Protein AF-A0A6A0AL59-F1 (afdb_monomer_lite)

pLDDT: mean 86.53, std 12.52, range [40.56, 96.5]

Foldseek 3Di:
DADDDDDDPVDDPPDDWDFQEKEWDDDPVFIWMWTATPQQWTWIWGFDDDVVRTDDIDIGTDGGDADANYWYQDPQQWIWGHHPDDDTDIGGHD

Sequence (94 aa):
VRAVIPRRNDLPGDRGVLIVSFAAHKKKAYSFFLVQSEYGDIYKVTLTTDGDTVREVKVKYFDTLPPCVSICVLKTGFLFAASETGNHALYQFI

Organism: Haematococcus lacustris (NCBI:txid44745)

Secondary structure (DSSP, 8-state):
--PPPP--TTS-TT-PPPEEEEEEEE-SS-EEEEEEETTSEEEEEEEEEETTEEEEEEEEEEEE---EEEEEEETTTEEEEEESSS--EEEE--

Radius of gyration: 14.41 Å; chains: 1; bounding box: 38×28×41 Å

InterPro domains:
  IPR015943 WD40/YVTN repeat-like-containing domain superfamily [G3DSA:2.130.10.10] (4-94)
  IPR018846 RSE1/DDB1/CPSF1, first beta-propeller [PF10433] (2-93)
  IPR050358 RSE1/DDB1/CPSF1 [PTHR10644] (14-93)

Structure (mmCIF, N/CA/C/O backbone):
data_AF-A0A6A0AL59-F1
#
_entry.id   AF-A0A6A0AL59-F1
#
loop_
_atom_site.group_PDB
_atom_site.id
_atom_site.type_symbol
_atom_site.label_atom_id
_atom_site.label_alt_id
_atom_site.label_comp_id
_atom_site.label_asym_id
_atom_site.label_entity_id
_atom_site.label_seq_id
_atom_site.pdbx_PDB_ins_code
_atom_site.Cartn_x
_atom_site.Cartn_y
_atom_site.Cartn_z
_atom_site.occupancy
_atom_site.B_iso_or_equiv
_atom_site.auth_seq_id
_atom_site.auth_comp_id
_atom_site.auth_asym_id
_atom_site.auth_atom_id
_atom_site.pdbx_PDB_model_num
ATOM 1 N N . VAL A 1 1 ? -4.121 18.488 0.177 1.00 41.91 1 VAL A N 1
ATOM 2 C CA . VAL A 1 1 ? -4.156 18.328 -1.296 1.00 41.91 1 VAL A CA 1
ATOM 3 C C . VAL A 1 1 ? -4.910 17.045 -1.627 1.00 41.91 1 VAL A C 1
ATOM 5 O O . VAL A 1 1 ? -4.609 16.021 -1.027 1.00 41.91 1 VAL A O 1
ATOM 8 N N . ARG A 1 2 ? -5.952 17.095 -2.469 1.00 40.56 2 ARG A N 1
ATOM 9 C CA . ARG A 1 2 ? -6.625 15.891 -2.990 1.00 40.56 2 ARG A CA 1
ATOM 10 C C . ARG A 1 2 ? -5.885 15.500 -4.270 1.00 40.56 2 ARG A C 1
ATOM 12 O O . ARG A 1 2 ? -5.989 16.224 -5.250 1.00 40.56 2 ARG A O 1
ATOM 19 N N . ALA A 1 3 ? -5.093 14.433 -4.229 1.00 48.06 3 ALA A N 1
ATOM 20 C CA . ALA A 1 3 ? -4.445 13.908 -5.426 1.00 48.06 3 ALA A CA 1
ATOM 21 C C . ALA A 1 3 ? -5.459 13.068 -6.212 1.00 48.06 3 ALA A C 1
ATOM 23 O O . ALA A 1 3 ? -6.154 12.232 -5.628 1.00 48.06 3 ALA A O 1
ATOM 24 N N . VAL A 1 4 ? -5.566 13.321 -7.516 1.00 56.94 4 VAL A N 1
ATOM 25 C CA . VAL A 1 4 ? -6.301 12.442 -8.430 1.00 56.94 4 VAL A CA 1
ATOM 26 C C . VAL A 1 4 ? -5.556 11.108 -8.462 1.00 56.94 4 VAL A C 1
ATOM 28 O O . VAL A 1 4 ? -4.327 11.094 -8.445 1.00 56.94 4 VAL A O 1
ATOM 31 N N . ILE A 1 5 ? -6.286 9.991 -8.463 1.00 64.62 5 ILE A N 1
ATOM 32 C CA . ILE A 1 5 ? -5.681 8.669 -8.667 1.00 64.62 5 ILE A CA 1
ATOM 33 C C . ILE A 1 5 ? -4.883 8.726 -9.978 1.00 64.62 5 ILE A C 1
ATOM 35 O O . ILE A 1 5 ? -5.472 9.131 -10.986 1.00 64.62 5 ILE A O 1
ATOM 39 N N . PRO A 1 6 ? -3.584 8.365 -9.983 1.00 61.28 6 PRO A N 1
ATOM 40 C CA . PRO A 1 6 ? -2.776 8.397 -11.192 1.00 61.28 6 PRO A CA 1
ATOM 41 C C . PRO A 1 6 ? -3.466 7.603 -12.301 1.00 61.28 6 PRO A C 1
ATOM 43 O O . PRO A 1 6 ? -3.7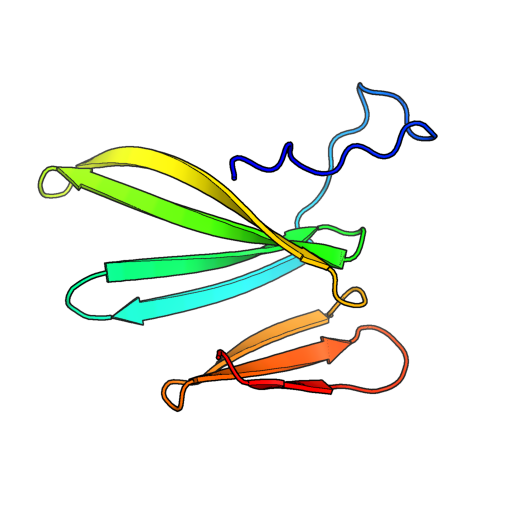48 6.416 -12.149 1.00 61.28 6 PRO A O 1
ATOM 46 N N . ARG A 1 7 ? -3.783 8.281 -13.405 1.00 64.19 7 ARG A N 1
ATOM 47 C CA . ARG A 1 7 ? -4.232 7.653 -14.647 1.00 64.19 7 ARG A CA 1
ATOM 48 C C . ARG A 1 7 ? -3.111 7.825 -15.655 1.00 64.19 7 ARG A C 1
ATOM 50 O O . ARG A 1 7 ? -2.664 8.944 -15.889 1.00 64.19 7 ARG A O 1
ATOM 57 N N . ARG A 1 8 ? -2.635 6.722 -16.222 1.00 68.00 8 ARG A N 1
ATOM 58 C CA . ARG A 1 8 ? -1.627 6.753 -17.283 1.00 68.00 8 ARG A CA 1
ATOM 59 C C . ARG A 1 8 ? -2.349 7.012 -18.604 1.00 68.00 8 ARG A C 1
ATOM 61 O O . ARG A 1 8 ? -3.164 6.193 -19.012 1.00 68.00 8 ARG A O 1
ATOM 68 N N . ASN A 1 9 ? -2.067 8.153 -19.237 1.00 64.44 9 ASN A N 1
ATOM 69 C CA . ASN A 1 9 ? -2.728 8.590 -20.478 1.00 64.44 9 ASN A CA 1
ATOM 70 C C . ASN A 1 9 ? -2.528 7.613 -21.648 1.00 64.44 9 ASN A C 1
ATOM 72 O O . ASN A 1 9 ? -3.330 7.600 -22.575 1.00 64.44 9 ASN A O 1
ATOM 76 N N . ASP A 1 10 ? -1.480 6.792 -21.584 1.00 67.75 10 ASP A N 1
ATOM 77 C CA . ASP A 1 10 ? -1.093 5.863 -22.649 1.00 67.75 10 ASP A CA 1
ATOM 78 C C . ASP A 1 10 ? -1.920 4.564 -22.638 1.00 67.75 10 ASP A C 1
ATOM 80 O O . ASP A 1 10 ? -1.810 3.741 -23.547 1.00 67.75 10 ASP A O 1
ATOM 84 N N . LEU A 1 11 ? -2.732 4.348 -21.596 1.00 63.81 11 LEU A N 1
ATOM 85 C CA . LEU A 1 11 ? -3.568 3.163 -21.439 1.00 63.81 11 LEU A CA 1
ATOM 86 C C . LEU A 1 11 ? -5.033 3.505 -21.756 1.00 63.81 11 LEU A C 1
ATOM 88 O O . LEU A 1 11 ? -5.523 4.547 -21.313 1.00 63.81 11 LEU A O 1
ATOM 92 N N . PRO A 1 12 ? -5.757 2.639 -22.493 1.00 69.62 12 PRO A N 1
ATOM 93 C CA . PRO A 1 12 ? -7.179 2.836 -22.752 1.00 69.62 12 PRO A CA 1
ATOM 94 C C . PRO A 1 12 ? -7.935 3.018 -21.434 1.00 69.62 12 PRO A C 1
ATOM 96 O O . PRO A 1 12 ? -7.747 2.227 -20.512 1.00 69.62 12 PRO A O 1
ATOM 99 N N . GLY A 1 13 ? -8.809 4.025 -21.348 1.00 65.50 13 GLY A N 1
ATOM 100 C CA . GLY A 1 13 ? -9.569 4.319 -20.125 1.00 65.50 13 GLY A CA 1
ATOM 101 C C . GLY A 1 13 ? -10.465 3.170 -19.643 1.00 65.50 13 GLY A C 1
ATOM 102 O O . GLY A 1 13 ? -10.793 3.115 -18.461 1.00 65.50 13 GLY A O 1
ATOM 103 N N . ASP A 1 14 ? -10.798 2.239 -20.541 1.00 69.06 14 ASP A N 1
ATOM 104 C CA . ASP A 1 14 ? -11.588 1.036 -20.257 1.00 69.06 14 ASP A CA 1
ATOM 105 C C . ASP A 1 14 ? -10.751 -0.129 -19.705 1.00 69.06 14 ASP A C 1
ATOM 107 O O . ASP A 1 14 ? -11.300 -1.148 -19.278 1.00 69.06 14 ASP A O 1
ATOM 111 N N . ARG A 1 15 ? -9.417 -0.014 -19.697 1.00 70.31 15 ARG A N 1
ATOM 112 C CA . ARG A 1 15 ? -8.554 -1.047 -19.127 1.00 70.31 15 ARG A CA 1
ATOM 113 C C . ARG A 1 15 ? -8.568 -0.930 -17.604 1.00 70.31 15 ARG A C 1
ATOM 115 O O . ARG A 1 15 ? -8.052 0.028 -17.033 1.00 70.31 15 ARG A O 1
ATOM 122 N N . GLY A 1 16 ? -9.157 -1.931 -16.953 1.00 76.38 16 GLY A N 1
ATOM 123 C CA . GLY A 1 16 ? -9.119 -2.065 -15.500 1.00 76.38 16 GLY A CA 1
ATOM 124 C C . GLY A 1 16 ? -7.685 -2.196 -14.979 1.00 76.38 16 GLY A C 1
ATOM 125 O O . GLY A 1 16 ? -6.828 -2.763 -15.653 1.00 76.38 16 GLY A O 1
ATOM 126 N N . VAL A 1 17 ? -7.448 -1.673 -13.775 1.00 8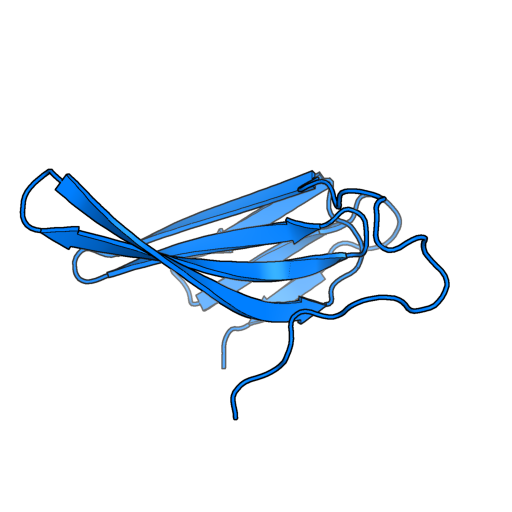5.31 17 VAL A N 1
ATOM 127 C CA . VAL A 1 17 ? -6.172 -1.794 -13.057 1.00 85.31 17 VAL A CA 1
ATOM 128 C C . VAL A 1 17 ? -6.296 -2.907 -12.026 1.00 85.31 17 VAL A C 1
ATOM 130 O O . VAL A 1 17 ? -7.242 -2.907 -11.232 1.00 85.31 17 VAL A O 1
ATOM 133 N N . LEU A 1 18 ? -5.344 -3.837 -12.018 1.00 90.44 18 LEU A N 1
ATOM 134 C CA . LEU A 1 18 ? -5.317 -4.929 -11.048 1.00 90.44 18 LEU A CA 1
ATOM 135 C C . LEU A 1 18 ? -4.502 -4.563 -9.807 1.00 90.44 18 LEU A C 1
ATOM 137 O O . LEU A 1 18 ? -3.474 -3.890 -9.888 1.00 90.44 18 LEU A O 1
ATOM 141 N N . ILE A 1 19 ? -4.968 -5.038 -8.650 1.00 93.75 19 ILE A N 1
ATOM 142 C CA . ILE A 1 19 ? -4.216 -5.000 -7.394 1.00 93.75 19 ILE A CA 1
ATOM 143 C C . ILE A 1 19 ? -3.365 -6.266 -7.308 1.00 93.75 19 ILE A C 1
ATOM 145 O O . ILE A 1 19 ? -3.903 -7.369 -7.391 1.00 93.75 19 ILE A O 1
ATOM 149 N N . VAL A 1 20 ? -2.056 -6.102 -7.126 1.00 94.94 20 VAL A N 1
ATOM 150 C CA . VAL A 1 20 ? -1.080 -7.207 -7.118 1.00 94.94 20 VAL A CA 1
ATOM 151 C C . VAL A 1 20 ? -0.601 -7.573 -5.718 1.00 94.94 20 VAL A C 1
ATOM 153 O O . VAL A 1 20 ? -0.305 -8.733 -5.454 1.00 94.94 20 VAL A O 1
ATOM 156 N N . SER A 1 21 ? -0.569 -6.613 -4.792 1.00 94.81 21 SER A N 1
ATOM 157 C CA . SER A 1 21 ? -0.159 -6.854 -3.408 1.00 94.81 21 SER A CA 1
ATOM 158 C C . SER A 1 21 ? -0.933 -5.971 -2.430 1.00 94.81 21 SER A C 1
ATOM 160 O O . SER A 1 21 ? -1.498 -4.936 -2.798 1.00 94.81 21 SER A O 1
ATOM 162 N N . PHE A 1 22 ? -1.004 -6.391 -1.166 1.00 95.44 22 PHE A N 1
ATOM 163 C CA . PHE A 1 22 ? -1.650 -5.615 -0.113 1.00 95.44 22 PHE A CA 1
ATOM 164 C C . PHE A 1 22 ? -0.990 -5.829 1.250 1.00 95.44 22 PHE A C 1
ATOM 166 O O . PHE A 1 22 ? -0.430 -6.884 1.529 1.00 95.44 22 PHE A O 1
ATOM 173 N N . ALA A 1 23 ? -1.127 -4.835 2.125 1.00 95.25 23 ALA A N 1
ATOM 174 C CA . ALA A 1 23 ? -0.773 -4.909 3.533 1.00 95.25 23 ALA A CA 1
ATOM 175 C C . ALA A 1 23 ? -1.922 -4.378 4.388 1.00 95.25 23 ALA A C 1
ATOM 177 O O . ALA A 1 23 ? -2.393 -3.254 4.197 1.00 95.25 23 ALA A O 1
ATOM 178 N N . ALA A 1 24 ? -2.340 -5.158 5.381 1.00 92.94 24 ALA A N 1
ATOM 179 C CA . ALA A 1 24 ? -3.302 -4.717 6.382 1.00 92.94 24 ALA A CA 1
ATOM 180 C C . ALA A 1 24 ? -2.571 -4.211 7.629 1.00 92.94 24 ALA A C 1
ATOM 182 O O . ALA A 1 24 ? -1.786 -4.938 8.238 1.00 92.94 24 ALA A O 1
ATOM 183 N N . HIS A 1 25 ? -2.872 -2.985 8.053 1.00 90.25 25 HIS A N 1
ATOM 184 C CA . HIS A 1 25 ? -2.398 -2.455 9.323 1.00 90.25 25 HIS A CA 1
ATOM 185 C C . HIS A 1 25 ? -3.577 -2.145 10.245 1.00 90.25 25 HIS A C 1
ATOM 187 O O . HIS A 1 25 ? -4.286 -1.146 10.091 1.00 90.25 25 HIS A O 1
ATOM 193 N N . LYS A 1 26 ? -3.777 -3.023 11.230 1.00 84.75 26 LYS A N 1
ATOM 194 C CA . LYS A 1 26 ? -4.858 -2.930 12.213 1.00 84.75 26 LYS A CA 1
ATOM 195 C C . LYS A 1 26 ? -4.343 -2.292 13.501 1.00 84.75 26 LYS A C 1
ATOM 197 O O . LYS A 1 26 ? -3.544 -2.899 14.216 1.00 84.75 26 LYS A O 1
ATOM 202 N N . LYS A 1 27 ? -4.833 -1.097 13.835 1.00 81.75 27 LYS A N 1
ATOM 203 C CA . LYS A 1 27 ? -4.733 -0.528 15.187 1.00 81.75 27 LYS A CA 1
ATOM 204 C C . LYS A 1 27 ? -6.118 -0.484 15.826 1.00 81.75 27 LYS A C 1
ATOM 206 O O . LYS A 1 27 ? -7.135 -0.438 15.142 1.00 81.75 27 LYS A O 1
ATOM 211 N N . LYS A 1 28 ? -6.149 -0.477 17.163 1.00 74.81 28 LYS A N 1
ATOM 212 C CA . LYS A 1 28 ? -7.392 -0.471 17.954 1.00 74.81 28 LYS A CA 1
ATOM 213 C C . LYS A 1 28 ? -8.291 0.737 17.642 1.00 74.81 28 LYS A C 1
ATOM 215 O O . LYS A 1 28 ? -9.502 0.600 17.676 1.00 74.81 28 LYS A O 1
ATOM 220 N N . ALA A 1 29 ? -7.693 1.889 17.326 1.00 75.94 29 ALA A N 1
ATOM 221 C CA . ALA A 1 29 ? -8.413 3.127 17.021 1.00 75.94 29 ALA A CA 1
ATOM 222 C C . ALA A 1 29 ? -8.701 3.331 15.523 1.00 75.94 29 ALA A C 1
ATOM 224 O O . ALA A 1 29 ? -9.676 3.981 15.168 1.00 75.94 29 ALA A O 1
ATOM 225 N N . TYR A 1 30 ? -7.850 2.809 14.637 1.00 78.94 30 TYR A N 1
ATOM 226 C CA . TYR A 1 30 ? -8.028 2.925 13.192 1.00 78.94 30 TYR A CA 1
ATOM 227 C C . TYR A 1 30 ? -7.351 1.759 12.479 1.00 78.94 30 TYR A C 1
ATOM 229 O O . TYR A 1 30 ? -6.278 1.305 12.872 1.00 78.94 30 TYR A O 1
ATOM 237 N N . SER A 1 31 ? -7.960 1.291 11.398 1.00 86.69 31 SER A N 1
ATOM 238 C CA . SER A 1 31 ? -7.346 0.314 10.502 1.00 86.69 31 SER A CA 1
ATOM 239 C C . SER A 1 31 ? -7.220 0.924 9.121 1.00 86.69 31 SER A C 1
ATOM 241 O O . SER A 1 31 ? -8.121 1.624 8.656 1.00 86.69 31 SER A O 1
ATOM 243 N N . PHE A 1 32 ? -6.089 0.684 8.476 1.00 92.56 32 PHE A N 1
ATOM 244 C CA . PHE A 1 32 ? -5.898 1.047 7.084 1.00 92.56 32 PHE A CA 1
ATOM 245 C C . PHE A 1 32 ? -5.253 -0.110 6.344 1.00 92.56 32 PHE A C 1
ATOM 247 O O . PHE A 1 32 ? -4.579 -0.960 6.929 1.00 92.56 32 PHE A O 1
ATOM 254 N N . PHE A 1 33 ? -5.460 -0.104 5.042 1.00 95.06 33 PHE A N 1
ATOM 255 C CA . PHE A 1 33 ? -4.868 -1.050 4.125 1.00 95.06 33 PHE A CA 1
ATOM 256 C C . PHE A 1 33 ? -4.034 -0.262 3.129 1.00 95.06 33 PHE A C 1
ATOM 258 O O . PHE A 1 33 ? -4.430 0.826 2.706 1.00 95.06 33 PHE A O 1
ATOM 265 N N . LEU A 1 34 ? -2.872 -0.793 2.788 1.00 95.44 34 LEU A N 1
ATOM 266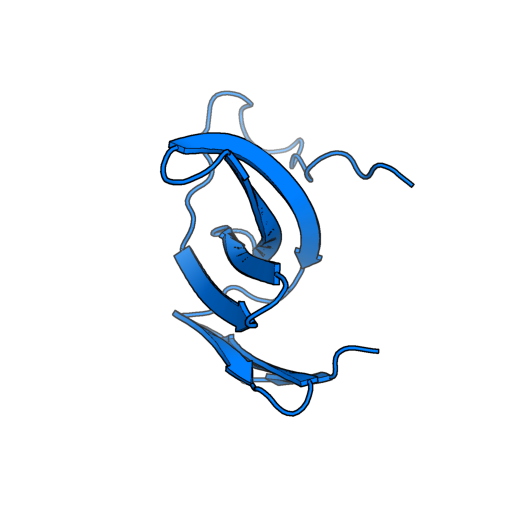 C CA . LEU A 1 34 ? -2.132 -0.367 1.613 1.00 95.44 34 LEU A CA 1
ATOM 267 C C . LEU A 1 34 ? -2.367 -1.426 0.547 1.00 95.44 34 LEU A C 1
ATOM 269 O O . LEU A 1 34 ? -2.219 -2.611 0.831 1.00 95.44 34 LEU A O 1
ATOM 273 N N . VAL A 1 35 ? -2.772 -1.010 -0.642 1.00 95.75 35 VAL A N 1
ATOM 274 C CA . VAL A 1 35 ? -2.954 -1.894 -1.798 1.00 95.75 35 VAL A CA 1
ATOM 275 C C . VAL A 1 35 ? -2.116 -1.353 -2.943 1.00 95.75 35 VAL A C 1
ATOM 277 O O . VAL A 1 35 ? -2.099 -0.142 -3.151 1.00 95.75 35 VAL A O 1
ATOM 280 N N . GLN A 1 36 ? -1.406 -2.225 -3.647 1.00 95.62 36 GLN A N 1
ATOM 281 C CA . GLN A 1 36 ? -0.527 -1.852 -4.748 1.00 95.62 36 GLN A CA 1
ATOM 282 C C . GLN A 1 36 ? -1.132 -2.286 -6.081 1.00 95.62 36 GLN A C 1
ATOM 284 O O . GLN A 1 36 ? -1.576 -3.428 -6.209 1.00 95.62 36 GLN A O 1
ATOM 289 N N . SER A 1 37 ? -1.129 -1.402 -7.075 1.00 93.50 37 SER A N 1
ATOM 290 C CA . SER A 1 37 ? -1.476 -1.752 -8.451 1.00 93.50 37 SER A CA 1
ATOM 291 C C . SER A 1 37 ? -0.346 -2.492 -9.169 1.00 93.50 37 SER A C 1
ATOM 293 O O . SER A 1 37 ? 0.817 -2.410 -8.777 1.00 93.50 37 SER A O 1
ATOM 295 N N . GLU A 1 38 ? -0.664 -3.140 -10.289 1.00 91.12 38 GLU A N 1
ATOM 296 C CA . GLU A 1 38 ? 0.327 -3.709 -11.222 1.00 91.12 38 GLU A CA 1
ATOM 297 C C . GLU A 1 38 ? 1.352 -2.679 -11.740 1.00 91.12 38 GLU A C 1
ATOM 299 O O . GLU A 1 38 ? 2.445 -3.030 -12.172 1.00 91.12 38 GLU A O 1
ATOM 304 N N . TYR A 1 39 ? 1.021 -1.389 -11.655 1.00 89.38 39 TYR A N 1
ATOM 305 C CA . TYR A 1 39 ? 1.893 -0.282 -12.041 1.00 89.38 39 TYR A CA 1
ATOM 306 C C . TYR A 1 39 ? 2.807 0.209 -10.917 1.00 89.38 39 TYR A C 1
ATOM 308 O O . TYR A 1 39 ? 3.634 1.091 -11.161 1.00 89.38 39 TYR A O 1
ATOM 316 N N . GLY A 1 40 ? 2.655 -0.343 -9.711 1.00 90.88 40 GLY A N 1
ATOM 317 C CA . GLY A 1 40 ? 3.428 0.033 -8.535 1.00 90.88 40 GLY A CA 1
ATOM 318 C C . GLY A 1 40 ? 2.787 1.115 -7.661 1.00 90.88 40 GLY A C 1
ATOM 319 O O . GLY A 1 40 ? 3.320 1.436 -6.597 1.00 90.88 40 GLY A O 1
ATOM 320 N N . ASP A 1 41 ? 1.635 1.659 -8.061 1.00 92.94 41 ASP A N 1
ATOM 321 C CA . ASP A 1 41 ? 0.950 2.705 -7.301 1.00 92.94 41 ASP A CA 1
ATOM 322 C C . ASP A 1 41 ? 0.332 2.122 -6.035 1.00 92.94 41 ASP A C 1
ATOM 324 O O . ASP A 1 41 ? -0.417 1.146 -6.080 1.00 92.94 41 ASP A O 1
ATOM 328 N N . ILE A 1 42 ? 0.612 2.750 -4.900 1.00 94.06 42 ILE A N 1
ATOM 329 C CA . ILE A 1 42 ? 0.085 2.371 -3.599 1.00 94.06 42 ILE A CA 1
ATOM 330 C C . ILE A 1 42 ? -1.081 3.279 -3.248 1.00 94.06 42 ILE A C 1
ATOM 332 O O . ILE A 1 42 ? -0.969 4.507 -3.182 1.00 94.06 42 ILE A O 1
ATOM 336 N N . TYR A 1 43 ? -2.206 2.654 -2.928 1.00 94.12 43 TYR A N 1
ATOM 337 C CA . TYR A 1 43 ? -3.386 3.321 -2.414 1.00 94.12 43 TYR A CA 1
ATOM 338 C C . TYR A 1 43 ? -3.580 2.990 -0.942 1.00 94.12 43 TYR A C 1
ATOM 340 O O . TYR A 1 43 ? -3.586 1.829 -0.530 1.00 94.12 43 TYR A O 1
ATOM 348 N N . LYS A 1 44 ? -3.806 4.029 -0.142 1.00 94.38 44 LYS A N 1
ATOM 349 C CA . LYS A 1 44 ? -4.280 3.894 1.228 1.00 94.38 44 LYS A CA 1
ATOM 350 C C . LYS A 1 44 ? -5.796 3.773 1.217 1.00 94.38 44 LYS A C 1
ATOM 352 O O . LYS A 1 44 ? -6.506 4.737 0.921 1.00 94.38 44 LYS A O 1
ATOM 357 N N . VAL A 1 45 ? -6.279 2.594 1.582 1.00 94.56 45 VAL A N 1
ATOM 358 C CA . VAL A 1 45 ? -7.698 2.282 1.731 1.00 94.56 45 VAL A CA 1
ATOM 359 C C . VAL A 1 45 ? -8.061 2.319 3.209 1.00 94.56 45 VAL A C 1
ATOM 361 O O . VAL A 1 45 ? -7.395 1.728 4.059 1.00 94.56 45 VAL A O 1
ATOM 364 N N . THR A 1 46 ? -9.131 3.033 3.527 1.00 93.44 46 THR A N 1
ATOM 365 C CA . THR A 1 46 ? -9.687 3.125 4.881 1.00 93.44 46 THR A CA 1
ATOM 366 C C . THR A 1 46 ? -11.179 2.846 4.834 1.00 93.44 46 THR A C 1
ATOM 368 O O . THR A 1 46 ? -11.868 3.307 3.924 1.00 93.44 46 THR A O 1
ATOM 371 N N . LEU A 1 47 ? -11.671 2.095 5.815 1.00 91.00 47 LEU A N 1
ATOM 372 C CA . LEU A 1 47 ? -13.083 1.752 5.945 1.00 91.00 47 LEU A CA 1
ATOM 373 C C . LEU A 1 47 ? -13.696 2.618 7.043 1.00 91.00 47 LEU A C 1
ATOM 375 O O . LEU A 1 47 ? -13.140 2.713 8.137 1.00 91.00 47 LEU A O 1
ATOM 379 N N . THR A 1 48 ? -14.825 3.253 6.747 1.00 89.94 48 THR A N 1
ATOM 380 C CA . THR A 1 48 ? -15.663 3.908 7.757 1.00 89.94 48 THR A CA 1
ATOM 381 C C . THR A 1 48 ? -16.783 2.939 8.111 1.00 89.94 48 THR A C 1
ATOM 383 O O . THR A 1 48 ? -17.556 2.553 7.232 1.00 89.94 48 THR A O 1
ATOM 386 N N . THR A 1 49 ? -16.848 2.525 9.373 1.00 87.62 49 THR A N 1
ATOM 387 C CA . THR A 1 49 ? -17.851 1.585 9.885 1.00 87.62 49 THR A CA 1
ATOM 388 C C . THR A 1 49 ? -18.812 2.291 10.833 1.00 87.62 49 THR A C 1
ATOM 390 O O . THR A 1 49 ? -18.420 3.222 11.537 1.00 87.62 49 THR A O 1
ATOM 393 N N . ASP A 1 50 ? -20.059 1.838 10.844 1.00 88.19 50 ASP A N 1
ATOM 394 C CA . ASP A 1 50 ? -21.094 2.223 11.799 1.00 88.19 50 ASP A CA 1
ATOM 395 C C . ASP A 1 50 ? -21.574 0.944 12.500 1.00 88.19 50 ASP A C 1
ATOM 397 O O . ASP A 1 50 ? -22.221 0.089 11.889 1.00 88.19 50 ASP A O 1
ATOM 401 N N . GLY A 1 51 ? -21.122 0.742 13.741 1.00 86.12 51 GLY A N 1
ATOM 402 C CA . GLY A 1 51 ? -21.194 -0.561 14.410 1.00 86.12 51 GLY A CA 1
ATOM 403 C C . GLY A 1 51 ? -20.487 -1.652 13.596 1.00 86.12 51 GLY A C 1
ATOM 404 O O . GLY A 1 51 ? -19.315 -1.508 13.243 1.00 86.12 51 GLY A O 1
ATOM 405 N N . ASP A 1 52 ? -21.227 -2.710 13.265 1.00 87.12 52 ASP A N 1
ATOM 406 C CA . ASP A 1 52 ? -20.747 -3.847 12.466 1.00 87.12 52 ASP A CA 1
ATOM 407 C C . ASP A 1 52 ? -20.944 -3.662 10.950 1.00 87.12 52 ASP A C 1
ATOM 409 O O . ASP A 1 52 ? -20.578 -4.531 10.157 1.00 87.12 52 ASP A O 1
ATOM 413 N N . THR A 1 53 ? -21.504 -2.527 10.516 1.00 91.00 53 THR A N 1
ATOM 414 C CA . THR A 1 53 ? -21.798 -2.269 9.099 1.00 91.00 53 THR A CA 1
ATOM 415 C C . THR A 1 53 ? -20.748 -1.353 8.473 1.00 91.00 53 THR A C 1
ATOM 417 O O . THR A 1 53 ? -20.427 -0.286 8.998 1.00 91.00 53 THR A O 1
ATOM 420 N N . VAL A 1 54 ? -20.213 -1.734 7.309 1.00 89.94 54 VAL A N 1
ATOM 421 C CA . VAL A 1 54 ? -19.321 -0.866 6.523 1.00 89.94 54 VAL A CA 1
ATOM 422 C C . VAL A 1 54 ? -20.160 0.176 5.789 1.00 89.94 54 VAL A C 1
ATOM 424 O O . VAL A 1 54 ? -21.008 -0.171 4.972 1.00 89.94 54 VAL A O 1
ATOM 427 N N . ARG A 1 55 ? -19.909 1.460 6.059 1.00 92.31 55 ARG A N 1
ATOM 428 C CA . ARG A 1 55 ? -20.653 2.579 5.468 1.00 92.31 55 ARG A CA 1
ATOM 429 C C . ARG A 1 55 ? -19.952 3.187 4.258 1.00 92.31 55 ARG A C 1
ATOM 431 O O . ARG A 1 55 ? -20.612 3.579 3.303 1.00 92.31 55 ARG A O 1
ATOM 438 N N . GLU A 1 56 ? -18.627 3.311 4.301 1.00 92.81 56 GLU A N 1
ATOM 439 C CA . GLU A 1 56 ? -17.871 4.001 3.250 1.00 92.81 56 GLU A CA 1
ATOM 440 C C . GLU A 1 56 ? -16.461 3.424 3.092 1.00 92.81 56 GLU A C 1
ATOM 442 O O . GLU A 1 56 ? -15.764 3.176 4.080 1.00 92.81 56 GLU A O 1
ATOM 447 N N . VAL A 1 57 ? -16.015 3.286 1.842 1.00 92.25 57 VAL A N 1
ATOM 448 C CA . VAL A 1 57 ? -14.632 2.953 1.489 1.00 92.25 57 VAL A CA 1
ATOM 449 C C . VAL A 1 57 ? -13.947 4.205 0.956 1.00 92.25 57 VAL A C 1
ATOM 451 O O . VAL A 1 57 ? -14.319 4.743 -0.083 1.00 92.25 57 VAL A O 1
ATOM 454 N N . LYS A 1 58 ? -12.916 4.668 1.662 1.00 92.44 58 LYS A N 1
ATOM 455 C CA . LYS A 1 58 ? -12.112 5.829 1.272 1.00 92.44 58 LYS A CA 1
ATOM 456 C C . LYS A 1 58 ? -10.783 5.357 0.719 1.00 92.44 58 LYS A C 1
ATOM 458 O O . LYS A 1 58 ? -9.979 4.794 1.462 1.00 92.44 58 LYS A O 1
ATOM 463 N N . VAL A 1 59 ? -10.546 5.643 -0.555 1.00 92.38 59 VAL A N 1
ATOM 464 C CA . VAL A 1 59 ? -9.292 5.346 -1.251 1.00 92.38 59 VAL A CA 1
ATOM 465 C C . VAL A 1 59 ? -8.555 6.653 -1.509 1.00 92.38 59 VAL A C 1
ATOM 467 O O . VAL A 1 59 ? -9.134 7.616 -2.014 1.00 92.38 59 VAL A O 1
ATOM 470 N N . LYS A 1 60 ? -7.279 6.705 -1.135 1.00 91.62 60 LYS A N 1
ATOM 471 C CA . LYS A 1 60 ? -6.392 7.834 -1.425 1.00 91.62 60 LYS A CA 1
ATOM 472 C C . LYS A 1 60 ? -5.090 7.309 -1.998 1.00 91.62 60 LYS A C 1
ATOM 474 O O . LYS A 1 60 ? -4.562 6.325 -1.491 1.00 91.62 60 LYS A O 1
ATOM 479 N N . TYR A 1 61 ? -4.564 7.987 -3.011 1.00 92.00 61 TYR A N 1
ATOM 480 C CA . TYR A 1 61 ? -3.185 7.769 -3.431 1.00 92.00 61 TYR A CA 1
ATOM 481 C C . TYR A 1 61 ? -2.240 8.007 -2.245 1.00 92.00 61 TYR A C 1
ATOM 483 O O . TYR A 1 61 ? -2.436 8.962 -1.484 1.00 92.00 61 TYR A O 1
ATOM 491 N N . PHE A 1 62 ? -1.284 7.099 -2.062 1.00 91.56 62 PHE A N 1
ATOM 492 C CA . PHE A 1 62 ? -0.298 7.148 -0.992 1.00 91.56 62 PHE A CA 1
ATOM 493 C C . PHE A 1 62 ? 1.084 7.469 -1.556 1.00 91.56 62 PHE A C 1
ATOM 495 O O . PHE A 1 62 ? 1.617 8.528 -1.240 1.00 91.56 62 PHE A O 1
ATOM 502 N N . ASP A 1 63 ? 1.622 6.587 -2.399 1.00 92.06 63 ASP A N 1
ATOM 503 C CA . ASP A 1 63 ? 2.927 6.742 -3.048 1.00 92.06 63 ASP A CA 1
ATOM 504 C C . ASP A 1 63 ? 3.062 5.755 -4.226 1.00 92.06 63 ASP A C 1
ATOM 506 O O . ASP A 1 63 ? 2.146 4.964 -4.452 1.00 92.06 63 ASP A O 1
ATOM 510 N N . THR A 1 64 ? 4.193 5.744 -4.931 1.00 91.88 64 THR A N 1
ATOM 511 C CA . THR A 1 64 ? 4.511 4.758 -5.978 1.00 91.88 64 THR A CA 1
ATOM 512 C C . THR A 1 64 ? 5.827 4.055 -5.651 1.00 91.88 64 THR A C 1
ATOM 514 O O . THR A 1 64 ? 6.858 4.696 -5.462 1.00 91.88 64 THR A O 1
ATOM 517 N N . LEU A 1 65 ? 5.801 2.721 -5.622 1.00 91.12 65 LEU A N 1
ATOM 518 C CA . LEU A 1 65 ? 6.972 1.857 -5.435 1.00 91.12 65 LEU A CA 1
ATOM 519 C C . LEU A 1 65 ? 7.108 0.899 -6.625 1.00 91.12 65 LEU A C 1
ATOM 521 O O . LEU A 1 65 ? 6.123 0.666 -7.322 1.00 91.12 65 LEU A O 1
ATOM 525 N N . PRO A 1 66 ? 8.278 0.281 -6.857 1.00 92.19 66 PRO A N 1
ATOM 526 C CA . PRO A 1 66 ? 8.371 -0.837 -7.791 1.00 92.19 66 PRO A CA 1
ATOM 527 C C . PRO A 1 66 ? 7.320 -1.920 -7.473 1.00 92.19 66 PRO A C 1
ATOM 529 O O . PRO A 1 66 ? 7.053 -2.160 -6.289 1.00 92.19 66 PRO A O 1
ATOM 532 N N . PRO A 1 67 ? 6.718 -2.581 -8.481 1.00 93.81 67 PRO A N 1
ATOM 533 C CA . PRO A 1 67 ? 5.797 -3.692 -8.254 1.00 93.81 67 PRO A CA 1
ATOM 534 C C . PRO A 1 67 ? 6.399 -4.734 -7.306 1.00 93.81 67 PRO A C 1
ATOM 536 O O . PRO A 1 67 ? 7.537 -5.179 -7.478 1.00 93.81 67 PRO A O 1
ATOM 539 N N . CYS A 1 68 ? 5.656 -5.065 -6.255 1.00 95.12 68 CYS A N 1
ATOM 540 C CA . CYS A 1 68 ? 6.084 -5.971 -5.201 1.00 95.12 68 CYS A CA 1
ATOM 541 C C . CYS A 1 68 ? 5.238 -7.241 -5.222 1.00 95.12 68 CYS A C 1
ATOM 543 O O . CYS A 1 68 ? 4.016 -7.176 -5.338 1.00 95.12 68 CYS A O 1
ATOM 545 N N . VAL A 1 69 ? 5.885 -8.386 -4.995 1.00 95.19 69 VAL A N 1
ATOM 546 C CA . VAL A 1 69 ? 5.196 -9.658 -4.715 1.00 95.19 69 VAL A CA 1
ATOM 547 C C . VAL A 1 69 ? 4.459 -9.566 -3.381 1.00 95.19 69 VAL A C 1
ATOM 549 O O . VAL A 1 69 ? 3.377 -10.122 -3.219 1.00 95.19 69 VAL A O 1
ATOM 552 N N . SER A 1 70 ? 5.033 -8.850 -2.411 1.00 95.25 70 SER A N 1
ATOM 553 C CA . SER A 1 70 ? 4.398 -8.613 -1.119 1.00 95.25 70 SER A CA 1
ATOM 554 C C . SER A 1 70 ? 4.867 -7.305 -0.492 1.00 95.25 70 SER A C 1
ATOM 556 O O . SER A 1 70 ? 6.013 -6.884 -0.662 1.00 95.25 70 SER A O 1
ATOM 558 N N . ILE A 1 71 ? 3.979 -6.673 0.269 1.00 96.00 71 ILE A N 1
ATOM 559 C CA . ILE A 1 71 ? 4.277 -5.498 1.083 1.00 96.00 71 ILE A CA 1
ATOM 560 C C . ILE A 1 71 ? 3.873 -5.775 2.530 1.00 96.00 71 ILE A C 1
ATOM 562 O O . ILE A 1 71 ? 2.824 -6.358 2.800 1.00 96.00 71 ILE A O 1
ATOM 566 N N . CYS A 1 72 ? 4.694 -5.340 3.482 1.00 95.06 72 CYS A N 1
ATOM 567 C CA . CYS A 1 72 ? 4.480 -5.591 4.905 1.00 95.06 72 CYS A CA 1
ATOM 568 C C . CYS A 1 72 ? 4.584 -4.289 5.697 1.00 95.06 72 CYS A C 1
ATOM 570 O O . CYS A 1 72 ? 5.624 -3.636 5.693 1.00 95.06 72 CYS A O 1
ATOM 572 N N . VAL A 1 73 ? 3.527 -3.934 6.433 1.00 94.38 73 VAL A N 1
ATOM 573 C CA . VAL A 1 73 ? 3.527 -2.771 7.335 1.00 94.38 73 VAL A CA 1
ATOM 574 C C . VAL A 1 73 ? 3.862 -3.221 8.755 1.00 94.38 73 VAL A C 1
ATOM 576 O O . VAL A 1 73 ? 3.057 -3.875 9.425 1.00 94.38 73 VAL A O 1
ATOM 579 N N . LEU A 1 74 ? 5.037 -2.834 9.240 1.00 91.50 74 LEU A N 1
ATOM 580 C CA . LEU A 1 74 ? 5.536 -3.170 10.568 1.00 91.50 74 LEU A CA 1
ATOM 581 C C . LEU A 1 74 ? 4.974 -2.214 11.630 1.00 91.50 74 LEU A C 1
ATOM 583 O O . LEU A 1 74 ? 4.771 -1.021 11.401 1.00 91.50 74 LEU A O 1
ATOM 587 N N . LYS A 1 75 ? 4.776 -2.731 12.850 1.00 87.06 75 LYS A N 1
ATOM 588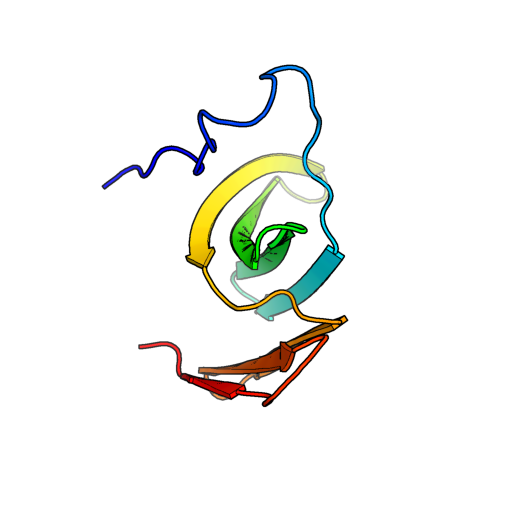 C CA . LYS A 1 75 ? 4.284 -1.950 14.004 1.00 87.06 75 LYS A CA 1
ATOM 589 C C . LYS A 1 75 ? 5.218 -0.808 14.411 1.00 87.06 75 LYS A C 1
ATOM 591 O O . LYS A 1 75 ? 4.752 0.172 14.981 1.00 87.06 75 LYS A O 1
ATOM 596 N N . THR A 1 76 ? 6.503 -0.938 14.101 1.00 88.38 76 THR A N 1
ATOM 597 C CA . THR A 1 76 ? 7.558 0.047 14.365 1.00 88.38 76 THR A CA 1
ATOM 598 C C . THR A 1 76 ? 7.526 1.249 13.419 1.00 88.38 76 THR A C 1
ATOM 600 O O . THR A 1 76 ? 8.359 2.134 13.560 1.00 88.38 76 THR A O 1
ATOM 603 N N . GLY A 1 77 ? 6.573 1.313 12.481 1.00 90.12 77 GLY A N 1
ATOM 604 C CA . GLY A 1 77 ? 6.472 2.428 11.538 1.00 90.12 77 GLY A CA 1
ATOM 605 C C . GLY A 1 77 ? 7.327 2.242 10.286 1.00 90.12 77 GLY A C 1
ATOM 606 O O . GLY A 1 77 ? 7.776 3.224 9.708 1.00 90.12 77 GLY A O 1
ATOM 607 N N . PHE A 1 78 ? 7.511 0.997 9.842 1.00 93.81 78 PHE A N 1
ATOM 608 C CA . PHE A 1 78 ? 8.224 0.682 8.604 1.00 93.81 78 PHE A CA 1
ATOM 609 C C . PHE A 1 78 ? 7.324 -0.034 7.597 1.00 93.81 78 PHE A C 1
ATOM 611 O O . PHE A 1 78 ? 6.392 -0.746 7.978 1.00 93.81 78 PHE A O 1
ATOM 618 N N . LEU A 1 79 ? 7.633 0.132 6.317 1.00 94.88 79 LEU A N 1
ATOM 619 C CA . LEU A 1 79 ? 7.051 -0.590 5.196 1.00 94.88 79 LEU A CA 1
ATOM 620 C C . LEU A 1 79 ? 8.158 -1.390 4.513 1.00 94.88 79 LEU A C 1
ATOM 622 O O . LEU A 1 79 ? 9.058 -0.819 3.902 1.00 94.88 79 LEU A O 1
ATOM 626 N N . PHE A 1 80 ? 8.091 -2.711 4.616 1.00 96.19 80 PHE A N 1
ATOM 627 C CA . PHE A 1 80 ? 8.955 -3.599 3.850 1.00 96.19 80 PHE A CA 1
ATOM 628 C C . PHE A 1 80 ? 8.311 -3.896 2.493 1.00 96.19 80 PHE A C 1
ATOM 630 O O . PHE A 1 80 ? 7.150 -4.307 2.439 1.00 96.19 80 PHE A O 1
ATOM 637 N N . ALA A 1 81 ? 9.064 -3.674 1.421 1.00 96.50 81 ALA A N 1
ATOM 638 C CA . ALA A 1 81 ? 8.647 -3.840 0.037 1.00 96.50 81 ALA A CA 1
ATOM 639 C C . ALA A 1 81 ? 9.463 -4.968 -0.610 1.00 96.50 81 ALA A C 1
ATOM 641 O O . ALA A 1 81 ? 10.642 -4.794 -0.942 1.00 96.50 81 ALA A O 1
ATOM 642 N N . ALA A 1 82 ? 8.837 -6.136 -0.766 1.00 96.38 82 ALA A N 1
ATOM 643 C CA . ALA A 1 82 ? 9.429 -7.276 -1.452 1.00 96.38 82 ALA A CA 1
ATOM 644 C C . ALA A 1 82 ? 9.163 -7.154 -2.958 1.00 96.38 82 ALA A C 1
ATOM 646 O O . ALA A 1 82 ? 8.198 -7.723 -3.475 1.00 96.38 82 ALA A O 1
ATOM 647 N N . SER A 1 83 ? 10.005 -6.369 -3.637 1.00 94.06 83 SER A N 1
ATOM 648 C CA . SER A 1 83 ? 9.973 -6.163 -5.092 1.00 94.06 83 SER A CA 1
ATOM 649 C C . SER A 1 83 ? 9.907 -7.491 -5.851 1.00 94.06 83 SER A C 1
ATOM 651 O O . SER A 1 83 ? 10.608 -8.436 -5.493 1.00 94.06 83 SER A O 1
ATOM 653 N N . GLU A 1 84 ? 9.083 -7.558 -6.899 1.00 93.31 84 GLU A N 1
ATOM 654 C CA . GLU A 1 84 ? 8.972 -8.738 -7.771 1.00 93.31 84 GLU A CA 1
ATOM 655 C C . GLU A 1 84 ? 10.279 -9.034 -8.505 1.00 93.31 84 GLU A C 1
ATOM 657 O O . GLU A 1 84 ? 10.669 -10.187 -8.676 1.00 93.31 84 GLU A O 1
ATOM 662 N N . THR A 1 85 ? 10.983 -7.974 -8.894 1.00 92.19 85 THR A N 1
ATOM 663 C CA . THR A 1 85 ? 12.299 -8.050 -9.518 1.00 92.19 85 THR A CA 1
ATOM 664 C C . THR A 1 85 ? 13.233 -7.013 -8.900 1.00 92.19 85 THR A C 1
ATOM 666 O O . THR A 1 85 ? 12.803 -5.960 -8.422 1.00 92.19 85 THR A O 1
ATOM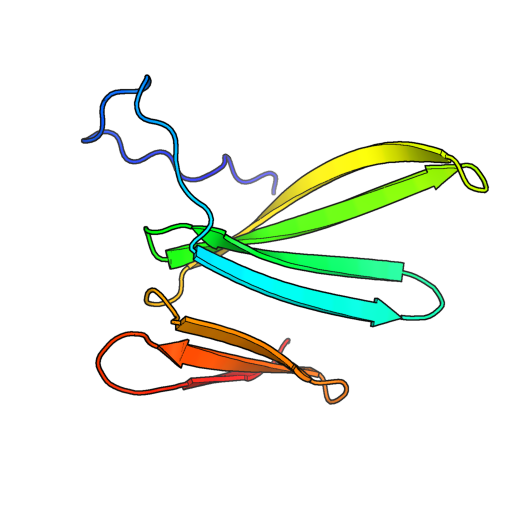 669 N N . GLY A 1 86 ? 14.533 -7.307 -8.904 1.00 91.31 86 GLY A N 1
ATOM 670 C CA . GLY A 1 86 ? 15.553 -6.408 -8.371 1.00 91.31 86 GLY A CA 1
ATOM 671 C C . GLY A 1 86 ? 15.602 -6.368 -6.841 1.00 91.31 86 GLY A C 1
ATOM 672 O O . GLY A 1 86 ? 15.322 -7.352 -6.161 1.00 91.31 86 GLY A O 1
ATOM 673 N N . ASN A 1 87 ? 16.020 -5.222 -6.302 1.00 93.75 87 ASN A N 1
ATOM 674 C CA . ASN A 1 87 ? 16.283 -5.072 -4.874 1.00 93.75 87 ASN A CA 1
ATOM 675 C C . ASN A 1 87 ? 14.996 -4.851 -4.077 1.00 93.75 87 ASN A C 1
ATOM 677 O O . ASN A 1 87 ? 14.129 -4.062 -4.461 1.00 93.75 87 ASN A O 1
ATOM 681 N N . HIS A 1 88 ? 14.916 -5.500 -2.919 1.00 95.62 88 HIS A N 1
ATOM 682 C CA . HIS A 1 88 ? 13.911 -5.202 -1.904 1.00 95.62 88 HIS A CA 1
ATOM 683 C C . HIS A 1 88 ? 14.273 -3.918 -1.152 1.00 95.62 88 HIS A C 1
ATOM 685 O O . HIS A 1 88 ? 15.445 -3.542 -1.069 1.00 95.62 88 HIS A O 1
ATOM 691 N N . ALA A 1 89 ? 13.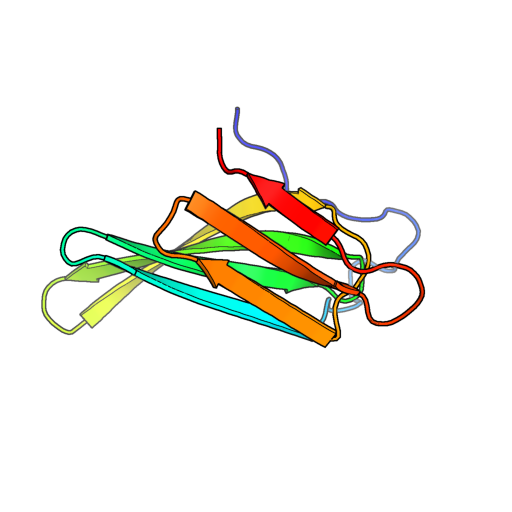271 -3.258 -0.577 1.00 95.19 89 ALA A N 1
ATOM 692 C CA . ALA A 1 89 ? 13.460 -2.002 0.137 1.00 95.19 89 ALA A CA 1
ATOM 693 C C . ALA A 1 89 ? 12.719 -1.985 1.477 1.00 95.19 89 ALA A C 1
ATOM 695 O O . ALA A 1 89 ? 11.696 -2.646 1.666 1.00 95.19 89 ALA A O 1
ATOM 696 N N . LEU A 1 90 ? 13.251 -1.207 2.417 1.00 95.88 90 LEU A N 1
ATOM 697 C CA . LEU A 1 90 ? 12.634 -0.936 3.708 1.00 95.88 90 LEU A CA 1
ATOM 698 C C . LEU A 1 90 ? 12.450 0.575 3.844 1.00 95.88 90 LEU A C 1
ATOM 700 O O . LEU A 1 90 ? 13.424 1.317 3.943 1.00 95.88 90 LEU A O 1
ATOM 704 N N . TYR A 1 91 ? 11.199 1.017 3.849 1.00 94.56 91 TYR A N 1
ATOM 705 C CA . TYR A 1 91 ? 10.817 2.419 3.983 1.00 94.56 91 TYR A CA 1
ATOM 706 C C . TYR A 1 91 ? 10.368 2.718 5.411 1.00 94.56 91 TYR A C 1
ATOM 708 O O . TYR A 1 91 ? 9.828 1.849 6.097 1.00 94.56 91 TYR A O 1
ATOM 716 N N . GLN A 1 92 ? 10.554 3.958 5.851 1.00 93.75 92 GLN A N 1
ATOM 717 C CA . GLN A 1 92 ? 10.074 4.448 7.140 1.00 93.75 92 GLN A CA 1
ATOM 718 C C . GLN A 1 92 ? 8.913 5.420 6.917 1.00 93.75 92 GLN A C 1
ATOM 720 O O . GLN A 1 92 ? 9.000 6.302 6.065 1.00 93.75 92 GLN A O 1
ATOM 725 N N . PHE A 1 93 ? 7.830 5.272 7.683 1.00 88.81 93 PHE A N 1
ATOM 726 C CA . PHE A 1 93 ? 6.770 6.277 7.722 1.00 88.81 93 PHE A CA 1
ATOM 727 C C . PHE A 1 93 ? 7.264 7.485 8.526 1.00 88.81 93 PHE A C 1
ATOM 729 O O . PHE A 1 93 ? 7.618 7.330 9.697 1.00 88.81 93 PHE A O 1
ATOM 736 N N . ILE A 1 94 ? 7.287 8.657 7.889 1.00 78.81 94 ILE A N 1
ATOM 737 C CA . ILE A 1 94 ? 7.612 9.954 8.503 1.00 78.81 94 ILE A CA 1
ATOM 738 C C . ILE A 1 94 ? 6.316 10.662 8.906 1.00 78.81 94 ILE A C 1
ATOM 740 O O . ILE A 1 94 ? 5.328 10.563 8.138 1.00 78.81 94 ILE A O 1
#